Protein AF-A0A838F7M7-F1 (afdb_monomer)

Radius of gyration: 12.44 Å; Cα contacts (8 Å, |Δi|>4): 54; chains: 1; bounding box: 37×13×30 Å

Sequence (58 aa):
MKIAITGPYSAPTGKERQDNLDAMNEAAVALYEMGHIPIIGVNAALPVLEKSEVDDEY

Structure (mmCIF, N/CA/C/O backbone):
data_AF-A0A838F7M7-F1
#
_entry.id   AF-A0A838F7M7-F1
#
loop_
_atom_site.group_PDB
_atom_site.id
_atom_site.type_symbol
_atom_site.label_atom_id
_atom_site.label_alt_id
_atom_site.label_comp_id
_atom_site.label_asym_id
_atom_site.label_entity_id
_atom_site.label_seq_id
_atom_site.pdbx_PDB_ins_code
_atom_site.Cartn_x
_atom_site.Cartn_y
_atom_site.Cartn_z
_atom_site.occupancy
_atom_site.B_iso_or_equiv
_atom_site.auth_seq_id
_atom_site.auth_comp_id
_atom_site.auth_asym_id
_atom_site.auth_atom_id
_atom_site.pdbx_PDB_model_num
ATOM 1 N N . MET A 1 1 ? -8.471 -7.262 15.526 1.00 92.12 1 MET A N 1
ATOM 2 C CA . MET A 1 1 ? -7.703 -8.396 14.954 1.00 92.12 1 MET A CA 1
ATOM 3 C C . MET A 1 1 ? -6.651 -7.838 14.010 1.00 92.12 1 MET A C 1
ATOM 5 O O . MET A 1 1 ? -6.941 -6.839 13.365 1.00 92.12 1 MET A O 1
ATOM 9 N N . LYS A 1 2 ? -5.448 -8.422 13.963 1.00 97.81 2 LYS A N 1
ATOM 10 C CA . LYS A 1 2 ? -4.417 -8.048 12.982 1.00 97.81 2 LYS A CA 1
ATOM 11 C C . LYS A 1 2 ? -4.566 -8.944 11.757 1.00 97.81 2 LYS A C 1
ATOM 13 O O . LYS A 1 2 ? -4.644 -10.157 11.933 1.00 97.81 2 LYS A O 1
ATOM 18 N N . ILE A 1 3 ? -4.627 -8.359 10.566 1.00 98.00 3 ILE A N 1
ATOM 19 C CA . ILE A 1 3 ? -4.782 -9.101 9.310 1.00 98.00 3 ILE A CA 1
ATOM 20 C C . ILE A 1 3 ? -3.654 -8.689 8.375 1.00 98.00 3 ILE A C 1
ATOM 22 O O . ILE A 1 3 ? -3.492 -7.505 8.087 1.00 98.00 3 ILE A O 1
ATOM 26 N N . ALA A 1 4 ? -2.874 -9.668 7.923 1.00 97.62 4 ALA A N 1
ATOM 27 C CA . ALA A 1 4 ? -1.857 -9.446 6.909 1.00 97.62 4 ALA A CA 1
ATOM 28 C C . ALA A 1 4 ? -2.503 -9.445 5.519 1.00 97.62 4 ALA A C 1
ATOM 30 O O . ALA A 1 4 ? -3.272 -10.346 5.189 1.00 97.62 4 ALA A O 1
ATOM 31 N N . ILE A 1 5 ? -2.169 -8.438 4.722 1.00 97.62 5 ILE A N 1
ATOM 32 C CA . ILE A 1 5 ? -2.571 -8.290 3.328 1.00 97.62 5 ILE A CA 1
ATOM 33 C C . ILE A 1 5 ? -1.338 -8.563 2.474 1.00 97.62 5 ILE A C 1
ATOM 35 O O . ILE A 1 5 ? -0.250 -8.045 2.736 1.00 97.62 5 ILE A O 1
ATOM 39 N N . THR A 1 6 ? -1.521 -9.400 1.462 1.00 95.12 6 THR A N 1
ATOM 40 C CA . THR A 1 6 ? -0.496 -9.788 0.499 1.00 95.12 6 THR A CA 1
ATOM 41 C C . THR A 1 6 ? -1.062 -9.647 -0.907 1.00 95.12 6 THR A C 1
ATOM 43 O O . THR A 1 6 ? -2.251 -9.871 -1.133 1.00 95.12 6 THR A O 1
ATOM 46 N N . GLY A 1 7 ? -0.205 -9.248 -1.836 1.00 93.06 7 GLY A N 1
ATOM 47 C CA . GLY A 1 7 ? -0.511 -9.068 -3.244 1.00 93.06 7 GLY A CA 1
ATOM 48 C C . GLY A 1 7 ? 0.787 -8.910 -4.035 1.00 93.06 7 GLY A C 1
ATOM 49 O O . GLY A 1 7 ? 1.854 -8.747 -3.427 1.00 93.06 7 GLY A O 1
ATOM 50 N N . PRO A 1 8 ? 0.727 -8.992 -5.373 1.00 93.44 8 PRO A N 1
ATOM 51 C CA . PRO A 1 8 ? 1.882 -8.696 -6.204 1.00 93.44 8 PRO A CA 1
ATOM 52 C C . PRO A 1 8 ? 2.257 -7.229 -5.993 1.00 93.44 8 PRO A C 1
ATOM 54 O O . PRO A 1 8 ? 1.415 -6.364 -6.181 1.00 93.44 8 PRO A O 1
ATOM 57 N N . TYR A 1 9 ? 3.491 -6.951 -5.580 1.00 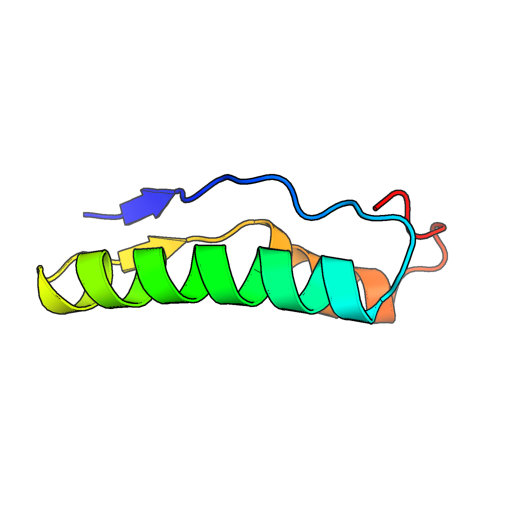94.31 9 TYR A N 1
ATOM 58 C CA . TYR A 1 9 ? 4.044 -5.593 -5.613 1.00 94.31 9 TYR A CA 1
ATOM 59 C C . TYR A 1 9 ? 4.883 -5.399 -6.872 1.00 94.31 9 TYR A C 1
ATOM 61 O O . TYR A 1 9 ? 4.700 -4.416 -7.585 1.00 94.31 9 TYR A O 1
ATOM 69 N N . SER A 1 10 ? 5.713 -6.395 -7.180 1.00 91.19 10 SER A N 1
ATOM 70 C CA . SER A 1 10 ? 6.597 -6.431 -8.335 1.00 91.19 10 SER A CA 1
ATOM 71 C C . SER A 1 10 ? 5.902 -6.154 -9.658 1.00 91.19 10 SER A C 1
ATOM 73 O O . SER A 1 10 ? 4.871 -6.755 -9.973 1.00 91.19 10 SER A O 1
ATOM 75 N N . ALA A 1 11 ? 6.499 -5.261 -10.444 1.00 93.50 11 ALA A N 1
ATOM 76 C CA . ALA A 1 11 ? 6.030 -4.906 -11.774 1.00 93.50 11 ALA A CA 1
ATOM 77 C C . ALA A 1 11 ? 7.153 -4.266 -12.617 1.00 93.50 11 ALA A C 1
ATOM 79 O O . ALA A 1 11 ? 8.103 -3.725 -12.048 1.00 93.50 11 ALA A O 1
ATOM 80 N N . PRO A 1 12 ? 7.049 -4.281 -13.962 1.00 92.19 12 PRO A N 1
ATOM 81 C CA . PRO A 1 12 ? 8.083 -3.741 -14.852 1.00 92.19 12 PRO A CA 1
ATOM 82 C C . PRO A 1 12 ? 8.390 -2.253 -14.657 1.00 92.19 12 PR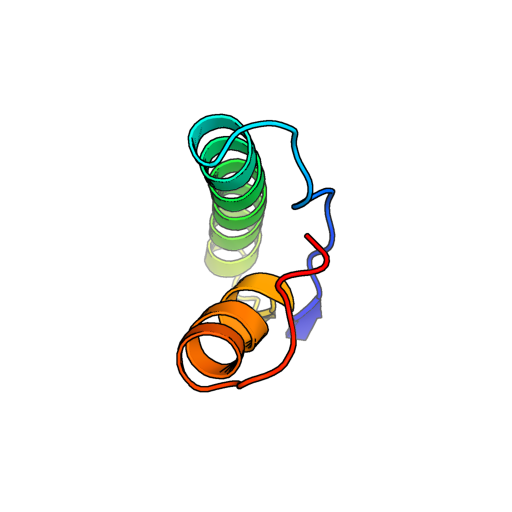O A C 1
ATOM 84 O O . PRO A 1 12 ? 9.515 -1.817 -14.901 1.00 92.19 12 PRO A O 1
ATOM 87 N N . THR A 1 13 ? 7.400 -1.459 -14.248 1.00 93.19 13 THR A N 1
ATOM 88 C CA . THR A 1 13 ? 7.559 -0.019 -14.036 1.00 93.19 13 THR A CA 1
ATOM 89 C C . THR A 1 13 ? 7.197 0.398 -12.616 1.00 93.19 13 THR A C 1
ATOM 91 O O . THR A 1 13 ? 6.321 -0.177 -11.971 1.00 93.19 13 THR A O 1
ATOM 94 N N . GLY A 1 14 ? 7.811 1.488 -12.142 1.00 92.00 14 GLY A N 1
ATOM 95 C CA . GLY A 1 14 ? 7.470 2.070 -10.840 1.00 92.00 14 GLY A CA 1
ATOM 96 C C . GLY A 1 14 ? 6.002 2.512 -10.739 1.00 92.00 14 GLY A C 1
ATOM 97 O O . GLY A 1 14 ? 5.423 2.446 -9.660 1.00 92.00 14 GLY A O 1
ATOM 98 N N . LYS A 1 15 ? 5.375 2.900 -11.860 1.00 95.75 15 LYS A N 1
ATOM 99 C CA . LYS A 1 15 ? 3.942 3.229 -11.903 1.00 95.75 15 LYS A CA 1
ATOM 100 C C . LYS A 1 15 ? 3.075 1.996 -11.656 1.00 95.75 15 LYS A C 1
ATOM 102 O O . LYS A 1 15 ? 2.165 2.069 -10.843 1.00 95.75 15 LYS A O 1
ATOM 107 N N . GLU A 1 16 ? 3.379 0.877 -12.308 1.00 95.62 16 GLU A N 1
ATOM 108 C CA . GLU A 1 16 ? 2.654 -0.380 -12.091 1.00 95.62 16 GLU A CA 1
ATOM 109 C C . GLU A 1 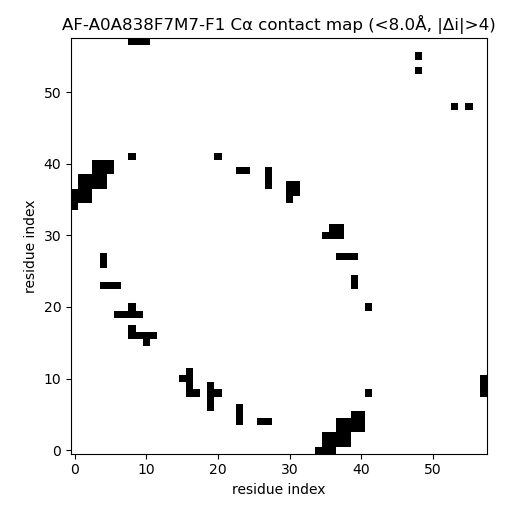16 ? 2.878 -0.919 -10.669 1.00 95.62 16 GLU A C 1
ATOM 111 O O . GLU A 1 16 ? 1.938 -1.415 -10.051 1.00 95.62 16 GLU A O 1
ATOM 116 N N . ARG A 1 17 ? 4.083 -0.754 -10.099 1.00 95.19 17 ARG A N 1
ATOM 117 C CA . ARG A 1 17 ? 4.336 -1.076 -8.683 1.00 95.19 17 ARG A CA 1
ATOM 118 C C . ARG A 1 17 ? 3.492 -0.224 -7.737 1.00 95.19 17 ARG A C 1
ATOM 120 O O . ARG A 1 17 ? 2.975 -0.738 -6.746 1.00 95.19 17 ARG A O 1
ATOM 127 N N . GLN A 1 18 ? 3.335 1.065 -8.038 1.00 95.88 18 GLN A N 1
ATOM 128 C CA . GLN A 1 18 ? 2.469 1.947 -7.260 1.00 95.88 18 GLN A CA 1
ATOM 129 C C . GLN A 1 18 ? 0.997 1.535 -7.379 1.00 95.88 18 GLN A C 1
ATOM 131 O O . GLN A 1 18 ? 0.327 1.441 -6.359 1.00 95.88 18 GLN A O 1
ATOM 136 N N . ASP A 1 19 ? 0.521 1.202 -8.580 1.00 97.75 19 ASP A N 1
ATOM 137 C CA . ASP A 1 19 ? -0.863 0.749 -8.797 1.00 97.75 19 ASP A CA 1
ATOM 138 C C . ASP A 1 19 ? -1.175 -0.531 -8.010 1.00 97.75 19 ASP A C 1
ATOM 140 O O . ASP A 1 19 ? -2.226 -0.662 -7.382 1.00 97.75 19 ASP A O 1
ATOM 144 N N . ASN A 1 20 ? -0.219 -1.456 -7.982 1.00 97.12 20 ASN A N 1
ATOM 145 C CA . ASN A 1 20 ? -0.278 -2.662 -7.168 1.00 97.12 20 ASN A CA 1
ATOM 146 C C . ASN A 1 20 ? -0.335 -2.361 -5.659 1.00 97.12 20 ASN A C 1
ATOM 148 O O . ASN A 1 20 ? -1.103 -2.983 -4.918 1.00 97.12 20 ASN A O 1
ATOM 152 N N . LEU A 1 21 ? 0.483 -1.414 -5.190 1.00 96.88 21 LEU A N 1
ATOM 153 C CA . LEU A 1 21 ? 0.494 -0.991 -3.791 1.00 96.88 21 LEU A CA 1
ATOM 154 C C . LEU A 1 21 ? -0.824 -0.319 -3.394 1.00 96.88 21 LEU A C 1
ATOM 156 O O . LEU A 1 21 ? -1.358 -0.597 -2.320 1.00 96.88 21 LEU A O 1
ATOM 160 N N . ASP A 1 22 ? -1.368 0.513 -4.277 1.00 97.81 22 ASP A N 1
ATOM 161 C CA . ASP A 1 22 ? -2.636 1.207 -4.084 1.00 97.81 22 ASP A CA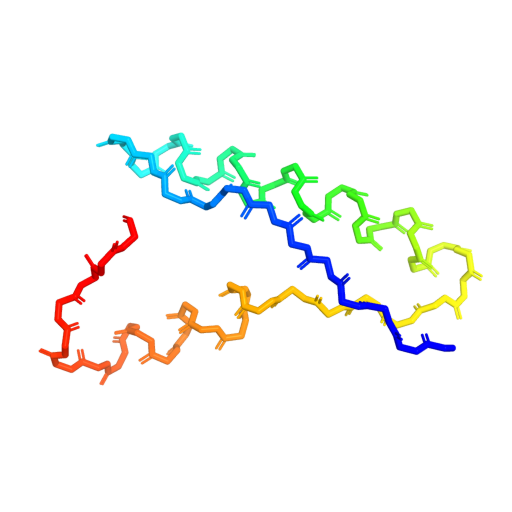 1
ATOM 162 C C . ASP A 1 22 ? -3.795 0.209 -3.982 1.00 97.81 22 ASP A C 1
ATOM 164 O O . ASP A 1 22 ? -4.583 0.294 -3.040 1.00 97.81 22 ASP A O 1
ATOM 168 N N . ALA A 1 23 ? -3.831 -0.822 -4.832 1.00 98.00 23 ALA A N 1
ATOM 169 C CA . ALA A 1 23 ? -4.823 -1.896 -4.735 1.00 98.00 23 ALA A CA 1
ATOM 170 C C . ALA A 1 23 ? -4.765 -2.645 -3.385 1.00 98.00 23 ALA A C 1
ATOM 172 O O . ALA A 1 23 ? -5.797 -2.982 -2.798 1.00 98.00 23 ALA A O 1
ATOM 173 N N . MET A 1 24 ? -3.564 -2.883 -2.842 1.00 98.00 24 MET A N 1
ATOM 174 C CA . MET A 1 24 ? -3.422 -3.457 -1.495 1.00 98.00 24 MET A CA 1
ATOM 175 C C . MET A 1 24 ? -3.904 -2.491 -0.404 1.00 98.00 24 MET A C 1
ATOM 177 O O . MET A 1 24 ? -4.524 -2.925 0.571 1.00 98.00 24 MET A O 1
ATOM 181 N N . ASN A 1 25 ? -3.649 -1.191 -0.558 1.00 98.06 25 ASN A N 1
ATOM 182 C CA . ASN A 1 25 ? -4.110 -0.165 0.375 1.00 98.06 25 ASN A CA 1
ATOM 183 C C . ASN A 1 25 ? -5.641 -0.017 0.357 1.00 98.06 25 ASN A C 1
ATOM 185 O O . ASN A 1 25 ? -6.237 0.141 1.420 1.00 98.06 25 ASN A O 1
ATOM 189 N N . GLU A 1 26 ? -6.299 -0.148 -0.795 1.00 98.25 26 GLU A N 1
ATOM 190 C CA . GLU A 1 26 ? -7.767 -0.172 -0.888 1.00 98.25 26 GLU A CA 1
ATOM 191 C C . GLU A 1 26 ? -8.364 -1.335 -0.080 1.00 98.25 26 GLU A C 1
ATOM 193 O O . GLU A 1 26 ? -9.294 -1.145 0.709 1.00 98.25 26 GLU A O 1
ATOM 198 N N . ALA A 1 27 ? -7.775 -2.532 -0.181 1.00 98.00 27 ALA A N 1
ATOM 199 C CA . ALA A 1 27 ? -8.169 -3.665 0.658 1.00 98.00 27 ALA A CA 1
ATOM 200 C C . ALA A 1 27 ? -7.914 -3.396 2.155 1.00 98.00 27 ALA A C 1
ATOM 202 O O . ALA A 1 27 ? -8.699 -3.813 3.012 1.00 98.00 27 ALA A O 1
ATOM 203 N N . ALA A 1 28 ? -6.839 -2.673 2.488 1.00 98.19 28 ALA A N 1
ATOM 204 C CA . ALA A 1 28 ? -6.544 -2.272 3.861 1.00 98.19 28 ALA A CA 1
ATOM 205 C C . ALA A 1 28 ? -7.591 -1.313 4.429 1.00 98.19 28 ALA A C 1
ATOM 207 O O . ALA A 1 28 ? -7.977 -1.481 5.586 1.00 98.19 28 ALA A O 1
ATOM 208 N N . VAL A 1 29 ? -8.079 -0.362 3.628 1.00 98.50 29 VAL A N 1
ATOM 209 C CA . VAL A 1 29 ? -9.157 0.555 4.024 1.00 98.50 29 VAL A CA 1
ATOM 210 C C . VAL A 1 29 ? -10.405 -0.235 4.403 1.00 98.50 29 VAL A C 1
ATOM 212 O O . VAL A 1 29 ? -10.906 -0.058 5.510 1.00 98.50 29 VAL A O 1
ATOM 215 N N . ALA A 1 30 ? -10.834 -1.184 3.567 1.00 98.19 30 ALA A N 1
ATOM 216 C CA . ALA A 1 30 ? -12.010 -2.004 3.861 1.00 98.19 30 ALA A CA 1
ATOM 217 C C . ALA A 1 30 ? -11.872 -2.771 5.192 1.00 98.19 30 ALA A C 1
ATOM 219 O O . ALA A 1 30 ? -12.786 -2.781 6.016 1.00 98.19 30 ALA A O 1
ATOM 220 N N . LEU A 1 31 ? -10.707 -3.376 5.456 1.00 98.06 31 LEU A N 1
ATOM 221 C CA . LEU A 1 31 ? -10.461 -4.074 6.725 1.00 98.06 31 LEU A CA 1
ATOM 222 C C . LEU A 1 31 ? -10.403 -3.117 7.920 1.00 98.06 31 LEU A C 1
ATOM 224 O O . LEU A 1 31 ? -10.865 -3.459 9.012 1.00 98.06 31 LEU A O 1
ATOM 228 N N . TYR A 1 32 ? -9.833 -1.931 7.729 1.00 98.31 32 TYR A N 1
ATOM 229 C CA . TYR A 1 32 ? -9.774 -0.909 8.762 1.00 98.31 32 TYR A CA 1
ATOM 230 C C . TYR A 1 32 ? -11.173 -0.411 9.144 1.00 98.31 32 TYR A C 1
ATOM 232 O O . TYR A 1 32 ? -11.491 -0.341 10.331 1.00 98.31 32 TYR A O 1
ATOM 240 N N . GLU A 1 33 ? -12.042 -0.164 8.162 1.00 98.50 33 GLU A N 1
ATOM 241 C CA . GLU A 1 33 ? -13.444 0.227 8.370 1.00 98.50 33 GLU A CA 1
ATOM 242 C C . GLU A 1 33 ? -14.252 -0.850 9.114 1.00 98.50 33 GLU A C 1
ATOM 244 O O . GLU A 1 33 ? -15.171 -0.535 9.870 1.00 98.50 33 GLU A O 1
ATOM 249 N N . MET A 1 34 ? -13.860 -2.121 8.993 1.00 98.19 34 MET A N 1
ATOM 250 C CA . MET A 1 34 ? -14.416 -3.241 9.767 1.00 98.19 34 MET A CA 1
ATOM 251 C C . MET A 1 34 ? -13.855 -3.349 11.202 1.00 98.19 34 MET A C 1
ATOM 253 O O . MET A 1 34 ? -14.185 -4.285 11.934 1.00 98.19 34 MET A O 1
ATOM 257 N N . GLY A 1 35 ? -12.992 -2.422 11.632 1.00 98.31 35 GLY A N 1
ATOM 258 C CA . GLY A 1 35 ? -12.372 -2.417 12.961 1.00 98.31 35 GLY A CA 1
ATOM 259 C C . GLY A 1 35 ? -11.177 -3.367 13.098 1.00 98.31 35 GLY A C 1
ATOM 260 O O . GLY A 1 35 ? -10.820 -3.787 14.207 1.00 98.31 35 GLY A O 1
ATOM 261 N N . HIS A 1 36 ? -10.559 -3.769 11.987 1.00 98.44 36 HIS A N 1
ATOM 262 C CA . HIS A 1 36 ? -9.323 -4.548 11.993 1.00 98.44 36 HIS A CA 1
ATOM 263 C C . HIS A 1 36 ? -8.087 -3.651 11.857 1.00 98.44 36 HIS A C 1
ATOM 265 O O . HIS A 1 36 ? -8.167 -2.483 11.497 1.00 98.44 36 HIS A O 1
ATOM 271 N N . ILE A 1 37 ? -6.918 -4.207 12.178 1.00 98.25 37 ILE A N 1
ATOM 272 C CA . ILE A 1 37 ? -5.626 -3.547 11.974 1.00 98.25 37 ILE A CA 1
ATOM 273 C C . ILE A 1 37 ? -4.967 -4.227 10.767 1.00 98.25 37 ILE A C 1
ATOM 275 O O . ILE A 1 37 ? -4.455 -5.344 10.928 1.00 98.25 37 ILE A O 1
ATOM 279 N N . PRO A 1 38 ? -5.016 -3.620 9.568 1.00 98.31 38 PRO A N 1
ATOM 280 C CA . PRO A 1 38 ? -4.373 -4.174 8.385 1.00 98.31 38 PRO A CA 1
ATOM 281 C C 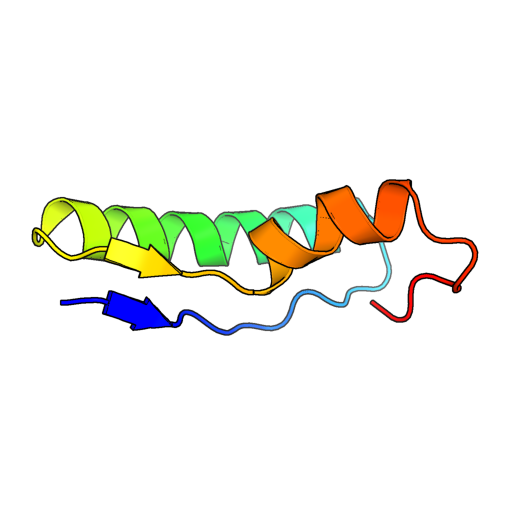. PRO A 1 38 ? -2.849 -4.030 8.474 1.00 98.31 38 PRO A C 1
ATOM 283 O O . PRO A 1 38 ? -2.328 -3.048 9.002 1.00 98.31 38 PRO A O 1
ATOM 286 N 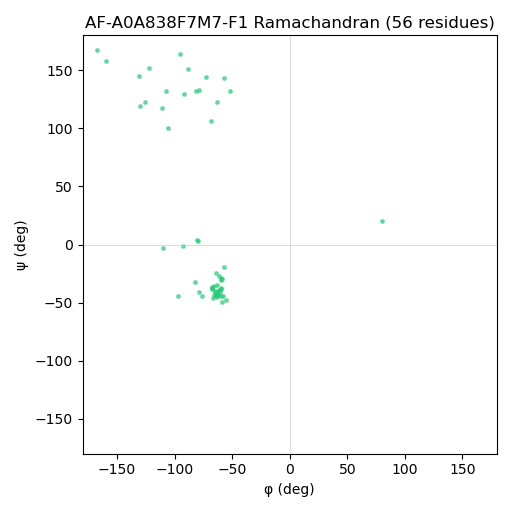N . ILE A 1 39 ? -2.125 -5.018 7.954 1.00 98.00 39 ILE A N 1
ATOM 287 C CA . ILE A 1 39 ? -0.663 -5.024 7.864 1.00 98.00 39 ILE A CA 1
ATOM 288 C C . ILE A 1 39 ? -0.286 -5.381 6.429 1.00 98.00 39 ILE A C 1
ATOM 290 O O . ILE A 1 39 ? -0.600 -6.476 5.973 1.00 98.00 39 ILE A O 1
ATOM 294 N N . ILE A 1 40 ? 0.419 -4.488 5.735 1.00 97.88 40 ILE A N 1
ATOM 295 C CA . ILE A 1 40 ? 0.996 -4.745 4.409 1.00 97.88 40 ILE A CA 1
ATOM 296 C C . ILE A 1 40 ? 2.513 -4.796 4.578 1.00 97.88 40 ILE A C 1
ATOM 298 O O . ILE A 1 40 ? 3.124 -3.804 4.973 1.00 97.88 40 ILE A O 1
ATOM 302 N N . GLY A 1 41 ? 3.123 -5.948 4.285 1.00 94.62 41 GLY A N 1
ATOM 303 C CA . GLY A 1 41 ? 4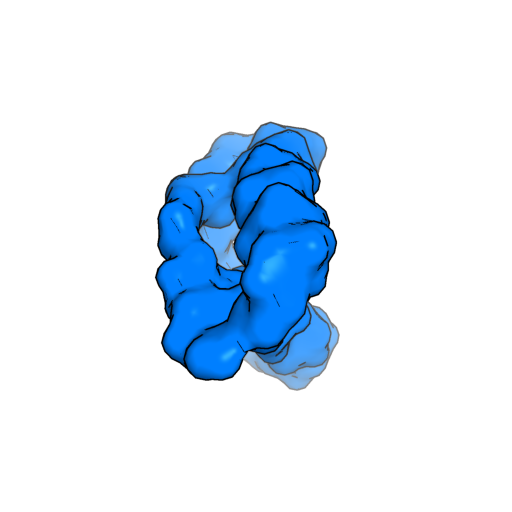.573 -6.131 4.432 1.00 94.62 41 GLY A CA 1
ATOM 304 C C . GLY A 1 41 ? 5.380 -5.149 3.582 1.00 94.62 41 GLY A C 1
ATOM 305 O O . GLY A 1 41 ? 6.373 -4.606 4.050 1.00 94.62 41 GLY A O 1
ATOM 306 N N . VAL A 1 42 ? 4.895 -4.844 2.378 1.00 94.75 42 VAL A N 1
ATOM 307 C CA . VAL A 1 42 ? 5.530 -3.905 1.444 1.00 94.75 42 VAL A CA 1
ATOM 308 C C . VAL A 1 42 ? 5.577 -2.484 2.013 1.00 94.75 42 VAL A C 1
ATOM 310 O O . VAL A 1 42 ? 6.643 -1.881 2.022 1.00 94.75 42 VAL A O 1
ATOM 313 N N . ASN A 1 43 ? 4.487 -1.979 2.606 1.00 95.50 43 ASN A N 1
ATOM 314 C CA . ASN A 1 43 ? 4.481 -0.665 3.272 1.00 95.50 43 ASN A CA 1
ATOM 315 C C . ASN A 1 43 ? 5.508 -0.577 4.413 1.00 95.50 43 ASN A C 1
ATOM 317 O O . ASN A 1 43 ? 6.018 0.503 4.700 1.00 95.50 43 ASN A O 1
ATOM 321 N N . ALA A 1 44 ? 5.808 -1.700 5.073 1.00 93.69 44 ALA A N 1
ATOM 322 C CA . ALA A 1 44 ? 6.844 -1.762 6.099 1.00 93.69 44 ALA A CA 1
ATOM 323 C C . ALA A 1 44 ? 8.257 -1.918 5.507 1.00 93.69 44 ALA A C 1
ATOM 325 O O . ALA A 1 44 ? 9.214 -1.417 6.091 1.00 93.69 44 ALA A O 1
ATOM 326 N N . ALA A 1 45 ? 8.392 -2.602 4.369 1.00 92.25 45 ALA A N 1
ATOM 327 C CA . ALA A 1 45 ? 9.672 -2.875 3.726 1.00 92.25 45 ALA A CA 1
ATOM 328 C C . ALA A 1 45 ? 10.213 -1.673 2.939 1.00 92.25 45 ALA A C 1
ATOM 330 O O . ALA A 1 45 ? 11.405 -1.400 3.029 1.00 92.25 45 ALA A O 1
ATOM 331 N N . LEU A 1 46 ? 9.370 -0.928 2.214 1.00 91.62 46 LEU A N 1
ATOM 332 C CA . LEU A 1 46 ? 9.824 0.162 1.337 1.00 91.62 46 LEU A CA 1
ATOM 333 C C . LEU A 1 46 ? 10.672 1.226 2.057 1.00 91.62 46 LEU A C 1
ATOM 335 O O . LEU A 1 46 ? 11.778 1.496 1.589 1.00 91.62 46 LEU A O 1
ATOM 339 N N . PRO A 1 47 ? 10.277 1.754 3.234 1.00 92.81 47 PRO A N 1
ATOM 340 C CA . PRO A 1 47 ? 11.114 2.717 3.955 1.00 92.81 47 PRO A CA 1
ATOM 341 C C . PRO A 1 47 ? 12.451 2.133 4.433 1.00 92.81 47 PRO A C 1
ATOM 343 O O . PRO A 1 47 ? 13.405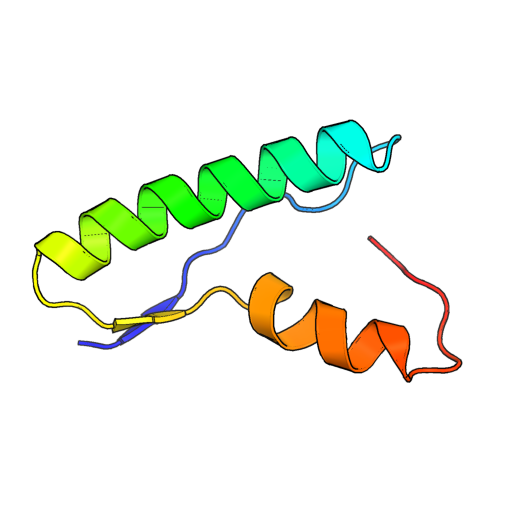 2.875 4.658 1.00 92.81 47 PRO A O 1
ATOM 346 N N . VAL A 1 48 ? 12.522 0.810 4.626 1.00 93.50 48 VAL A N 1
ATOM 347 C CA . VAL A 1 48 ? 13.761 0.106 4.985 1.00 93.50 48 VAL A CA 1
ATOM 348 C C . VAL A 1 48 ? 14.656 -0.037 3.756 1.00 93.50 48 VAL A C 1
ATOM 350 O O . VAL A 1 48 ? 15.848 0.245 3.845 1.00 93.50 48 VAL A O 1
ATOM 353 N N . LEU A 1 49 ? 14.087 -0.417 2.608 1.00 90.25 49 LEU A N 1
ATOM 354 C CA . LEU A 1 49 ? 14.807 -0.546 1.338 1.00 90.25 49 LEU A CA 1
ATOM 355 C C . LEU A 1 49 ? 15.407 0.784 0.882 1.00 90.25 49 LEU A C 1
ATOM 357 O O . LEU A 1 49 ? 16.560 0.810 0.475 1.00 90.25 49 LEU A O 1
ATOM 361 N N . GLU A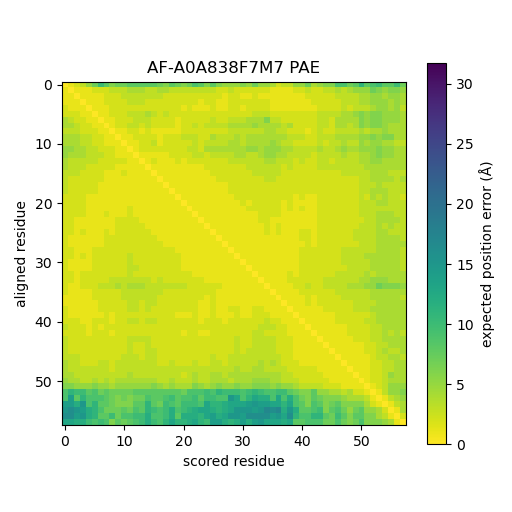 1 50 ? 14.700 1.903 1.064 1.00 90.31 50 GLU A N 1
ATOM 362 C CA . GLU A 1 50 ? 15.226 3.252 0.788 1.00 90.31 50 GLU A CA 1
ATOM 363 C C . GLU A 1 50 ? 16.515 3.596 1.558 1.00 90.31 50 GLU A C 1
ATOM 365 O O . GLU A 1 50 ? 17.208 4.560 1.222 1.00 90.31 50 GLU A O 1
ATOM 370 N N . LYS A 1 51 ? 16.808 2.868 2.639 1.00 93.31 51 LYS A N 1
ATOM 371 C CA . LYS A 1 51 ? 18.013 3.026 3.467 1.00 93.31 51 LYS A CA 1
ATOM 372 C C . LYS A 1 51 ? 18.984 1.856 3.329 1.00 93.31 51 LYS A C 1
ATOM 374 O O . LYS A 1 51 ? 20.032 1.876 3.969 1.00 93.31 51 LYS A O 1
ATOM 379 N N . SER A 1 52 ? 18.619 0.843 2.554 1.00 91.56 52 SER A N 1
ATOM 380 C CA . SER A 1 52 ? 19.399 -0.366 2.344 1.00 91.56 52 SER A CA 1
ATOM 381 C C . SER A 1 52 ? 20.371 -0.180 1.180 1.00 91.56 52 SER A C 1
ATOM 383 O O . SER A 1 52 ? 20.097 0.559 0.241 1.00 91.56 52 SER A O 1
ATOM 385 N N . GLU A 1 53 ? 21.500 -0.883 1.234 1.00 90.31 53 GLU A N 1
ATOM 386 C CA . GLU A 1 53 ? 22.431 -1.023 0.102 1.00 90.31 53 GLU A CA 1
ATOM 387 C C . GLU A 1 53 ? 22.129 -2.272 -0.743 1.00 90.31 53 GLU A C 1
ATOM 389 O O . GLU A 1 53 ? 22.823 -2.552 -1.715 1.00 90.31 53 GLU A O 1
ATOM 394 N N . VAL A 1 54 ? 21.117 -3.050 -0.348 1.00 83.94 54 VAL A N 1
ATOM 395 C CA . VAL A 1 54 ? 20.642 -4.218 -1.097 1.00 83.94 54 VAL A CA 1
ATOM 396 C C . VAL A 1 54 ? 19.771 -3.741 -2.253 1.00 83.94 54 VAL A C 1
ATOM 398 O O . VAL A 1 54 ? 18.889 -2.906 -2.045 1.00 83.94 54 VAL A O 1
ATOM 401 N N . ASP A 1 55 ? 20.014 -4.292 -3.442 1.00 73.94 55 ASP A N 1
ATOM 402 C CA . ASP A 1 55 ? 19.218 -4.003 -4.632 1.00 73.94 55 ASP A CA 1
ATOM 403 C C . ASP A 1 55 ? 17.733 -4.325 -4.405 1.00 73.94 55 ASP A C 1
ATOM 405 O O . ASP A 1 55 ? 17.369 -5.291 -3.730 1.00 73.94 55 ASP A O 1
ATOM 409 N N . ASP A 1 56 ? 16.871 -3.488 -4.980 1.00 71.94 56 ASP A N 1
ATOM 410 C CA . ASP A 1 56 ? 15.425 -3.681 -4.956 1.00 71.94 56 ASP A CA 1
ATOM 411 C C . ASP A 1 56 ? 15.053 -4.904 -5.814 1.00 71.94 56 ASP A C 1
ATOM 413 O O . ASP A 1 56 ? 15.123 -4.858 -7.043 1.00 71.94 56 ASP A O 1
ATOM 417 N N . GLU A 1 57 ? 14.693 -6.016 -5.164 1.00 70.06 57 GLU A N 1
ATOM 418 C CA . GLU A 1 57 ? 14.268 -7.256 -5.832 1.00 70.06 57 GLU A CA 1
ATOM 419 C C . GLU A 1 57 ? 12.795 -7.224 -6.294 1.00 70.06 57 GLU A C 1
ATOM 421 O O . GLU A 1 57 ? 12.296 -8.236 -6.796 1.00 70.06 57 GLU A O 1
ATOM 426 N N . TYR A 1 58 ? 12.088 -6.095 -6.122 1.00 69.44 58 TYR A N 1
ATOM 427 C CA . TYR A 1 58 ? 10.663 -5.972 -6.434 1.00 69.44 58 TYR A CA 1
ATOM 428 C C . TYR A 1 58 ? 10.352 -5.412 -7.832 1.00 69.44 58 TYR A C 1
ATOM 430 O O . TYR A 1 58 ? 10.717 -4.274 -8.211 1.00 69.44 58 TYR A O 1
#

Solvent-accessible surface area (backbone atoms only — not comparable to full-atom values): 3478 Å² total; per-residue (Å²): 94,81,44,81,54,84,76,69,46,60,47,99,41,74,67,53,25,46,53,34,47,49,56,53,48,55,56,32,49,57,40,37,78,72,66,33,46,58,41,48,64,62,78,64,42,52,73,50,48,79,73,46,92,64,79,84,90,89

Nearest PDB structures (foldseek):
  6lhx-assembly1_B  TM=7.252E-01  e=2.807E+00  Bacillus cereus MSX-D12
  6lhx-assembly1_D  TM=7.321E-01  e=3.982E+00  Bacillus cereus MSX-D12
  6lhx-assembly1_A  TM=7.229E-01  e=4.911E+00  Bacillus cereus MSX-D12

Foldseek 3Di:
DEDEFDDDQDDPDPVVSVVRVVVSVVVQVVCVVVVYHYDYVCVVVVVVVVVDPDDDPD

pLDDT: mean 93.7, std 6.79, range [69.44, 98.5]

Secondary structure (DSSP, 8-state):
-EEEE------SSHHHHHHHHHHHHHHHHHHHHTT-EEEEHHHHHHHHHTT-SS----

Mean predicted aligned error: 3.01 Å